Protein AF-A0A7S3YS45-F1 (afdb_monomer)

Mean predicted aligned error: 12.31 Å

Secondary structure (DSSP, 8-state):
-TT-EEEEEEEEESSSEEEEPTTS-EEEE-HHHH-SS---HHHHHHHS-TT-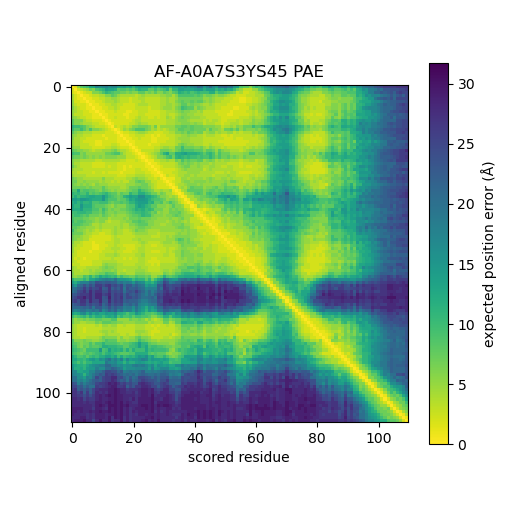EEEEEEEEEEE-----S-SS----EEEEEE--HHHHHHTT------------------

Radius of gyration: 18.78 Å; Cα contacts (8 Å, |Δi|>4): 176; chains: 1; bounding box: 69×37×34 Å

Nearest PDB structures (foldseek):
  6qh2-assembly1_A  TM=8.259E-01  e=7.920E-05  Escherichia coli SE11
  7opd-assembly1_M  TM=7.738E-01  e=2.862E-04  Homo sapiens
  1luz-assembly2_B  TM=6.359E-01  e=4.833E-03  Vaccinia virus WR
  5okz-assembly3_R  TM=7.594E-01  e=3.775E-02  Saccharomyces cerevisiae S288C
  6g63-assembly1_N  TM=4.936E-01  e=2.384E-03  Escherichia coli K-12

pLDDT: mean 71.67, std 15.37, range [41.75, 91.0]

Sequence (110 aa):
EEGLLVRGYVRSVAKGVFVALRGGRTGRVKIAELSDRYVHQDKIKSRFPVGRLVTALVESVTTGGDVAGDVDGDVAMKIELTMKASKLKKAGVQWSENKNNNNDDKNNNK

Structure (mmCIF, N/CA/C/O backbone):
data_AF-A0A7S3YS45-F1
#
_entry.id   AF-A0A7S3YS45-F1
#
loop_
_atom_site.group_PDB
_atom_site.id
_atom_site.type_symbol
_atom_site.label_atom_id
_atom_site.label_alt_id
_atom_site.label_comp_id
_atom_site.label_asym_id
_atom_site.label_entity_id
_atom_site.label_seq_id
_atom_site.pdbx_PDB_ins_code
_atom_site.Cartn_x
_atom_site.Cartn_y
_atom_site.Cartn_z
_atom_site.occupancy
_atom_site.B_iso_or_equiv
_atom_site.auth_seq_id
_atom_site.auth_comp_id
_atom_site.auth_asym_id
_atom_site.auth_atom_id
_atom_site.pdbx_PDB_model_num
ATOM 1 N N . GLU A 1 1 ? 5.728 11.606 -6.433 1.00 58.31 1 GLU A N 1
ATOM 2 C CA . GLU A 1 1 ? 5.362 12.616 -5.427 1.00 58.31 1 GLU A CA 1
ATOM 3 C C . GLU A 1 1 ? 4.789 11.926 -4.207 1.00 58.31 1 GLU A C 1
ATOM 5 O O . GLU A 1 1 ? 4.013 10.981 -4.347 1.00 58.31 1 GLU A O 1
ATO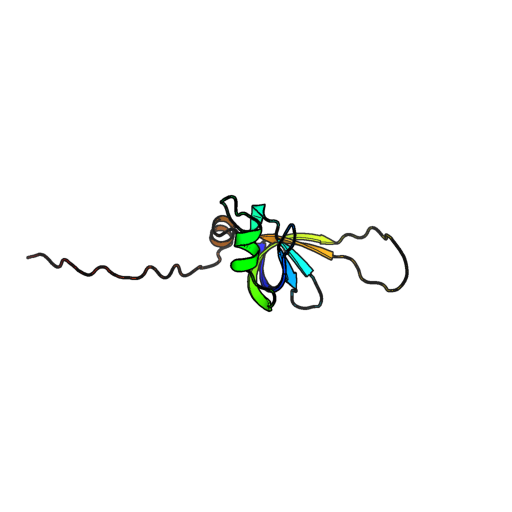M 10 N N . GLU A 1 2 ? 5.242 12.351 -3.035 1.00 75.69 2 GLU A N 1
ATOM 11 C CA . GLU A 1 2 ? 4.675 11.956 -1.747 1.00 75.69 2 GLU A CA 1
ATOM 12 C C . GLU A 1 2 ? 3.294 12.613 -1.600 1.00 75.69 2 GLU A C 1
ATOM 14 O O . GLU A 1 2 ? 3.048 13.688 -2.141 1.00 75.69 2 GLU A O 1
ATOM 19 N N . GLY A 1 3 ? 2.351 11.942 -0.942 1.00 78.00 3 GLY A N 1
ATOM 20 C CA . GLY A 1 3 ? 0.963 12.398 -0.843 1.00 78.00 3 GLY A CA 1
ATOM 21 C C . GLY A 1 3 ? 0.078 12.058 -2.045 1.00 78.00 3 GLY A C 1
ATOM 22 O O . GLY A 1 3 ? -1.103 12.398 -2.046 1.00 78.00 3 GLY A O 1
ATOM 23 N N . LEU A 1 4 ? 0.598 11.354 -3.057 1.00 82.44 4 LEU A N 1
ATOM 24 C CA . LEU A 1 4 ? -0.201 10.961 -4.215 1.00 82.44 4 LEU A CA 1
ATOM 25 C C . LEU A 1 4 ? -1.102 9.762 -3.891 1.00 82.44 4 LEU A C 1
ATOM 27 O O . LEU A 1 4 ? -0.663 8.769 -3.304 1.00 82.44 4 LEU A O 1
ATOM 31 N N . LEU A 1 5 ? -2.365 9.833 -4.310 1.00 84.25 5 LEU A N 1
ATOM 32 C CA . LEU A 1 5 ? -3.305 8.727 -4.180 1.00 84.25 5 LEU A CA 1
ATOM 33 C C . LEU A 1 5 ? -3.071 7.712 -5.300 1.00 84.25 5 LEU A C 1
ATOM 35 O O . LEU A 1 5 ? -3.309 7.994 -6.474 1.00 84.25 5 LEU A O 1
ATOM 39 N N . VAL A 1 6 ? -2.644 6.509 -4.938 1.00 86.69 6 VAL A N 1
ATOM 40 C CA . VAL A 1 6 ? -2.414 5.417 -5.881 1.00 86.69 6 VAL A CA 1
ATOM 41 C C . VAL A 1 6 ? -3.428 4.301 -5.684 1.00 86.69 6 VAL A C 1
ATOM 43 O O . VAL A 1 6 ? -3.825 3.956 -4.570 1.00 86.69 6 VAL A O 1
ATOM 46 N N . ARG A 1 7 ? -3.850 3.709 -6.800 1.00 87.94 7 ARG A N 1
ATOM 47 C CA . ARG A 1 7 ? -4.680 2.504 -6.819 1.00 87.94 7 ARG A CA 1
ATOM 48 C C . ARG A 1 7 ? -3.854 1.344 -7.340 1.00 87.94 7 ARG A C 1
ATOM 50 O O . ARG A 1 7 ? -3.108 1.495 -8.306 1.00 87.94 7 ARG A O 1
ATOM 57 N N . GLY A 1 8 ? -4.008 0.193 -6.709 1.00 89.88 8 GLY A N 1
ATOM 58 C CA . GLY A 1 8 ? -3.306 -1.012 -7.110 1.00 89.88 8 GLY A CA 1
ATOM 59 C C . GLY A 1 8 ? -3.967 -2.262 -6.567 1.00 89.88 8 GLY A C 1
ATOM 60 O O . GLY A 1 8 ? -4.941 -2.197 -5.817 1.00 89.88 8 GLY A O 1
ATOM 61 N N . TYR A 1 9 ? -3.431 -3.406 -6.962 1.00 91.00 9 TYR A N 1
ATOM 62 C CA . TYR A 1 9 ? -3.958 -4.702 -6.560 1.00 91.00 9 TYR A CA 1
ATOM 63 C C . TYR A 1 9 ? -3.056 -5.333 -5.518 1.00 91.00 9 TYR A C 1
ATOM 65 O O . TYR A 1 9 ? -1.832 -5.300 -5.642 1.00 91.00 9 TYR A O 1
ATOM 73 N N . VAL A 1 10 ? -3.649 -5.933 -4.491 1.00 90.31 10 VAL A N 1
ATOM 74 C CA . VAL A 1 10 ? -2.882 -6.710 -3.515 1.00 90.31 10 VAL A CA 1
ATOM 75 C C . VAL A 1 10 ? -2.235 -7.888 -4.236 1.00 90.31 10 VAL A C 1
ATOM 77 O O . VAL A 1 10 ? -2.926 -8.756 -4.754 1.00 90.31 10 VAL A O 1
ATOM 80 N N . ARG A 1 11 ? -0.906 -7.927 -4.274 1.00 89.44 11 ARG A N 1
ATOM 81 C CA . ARG A 1 11 ? -0.136 -9.021 -4.872 1.00 89.44 11 ARG A CA 1
ATOM 82 C C . ARG A 1 11 ? 0.166 -10.113 -3.855 1.00 89.44 11 ARG A C 1
ATOM 84 O O . ARG A 1 11 ? 0.106 -11.289 -4.184 1.00 89.44 11 ARG A O 1
ATOM 91 N N . SER A 1 12 ? 0.512 -9.728 -2.629 1.00 87.06 12 SER A N 1
ATOM 92 C CA . SER A 1 12 ? 0.826 -10.672 -1.555 1.00 87.06 12 SER A CA 1
ATOM 93 C C . SER A 1 12 ? 0.672 -10.026 -0.182 1.00 87.06 12 SER A C 1
ATOM 95 O O . SER A 1 12 ? 0.840 -8.813 -0.027 1.00 87.06 12 SER A O 1
ATOM 97 N N . VAL A 1 13 ? 0.371 -10.849 0.822 1.00 85.69 13 VAL A N 1
ATOM 98 C CA . VAL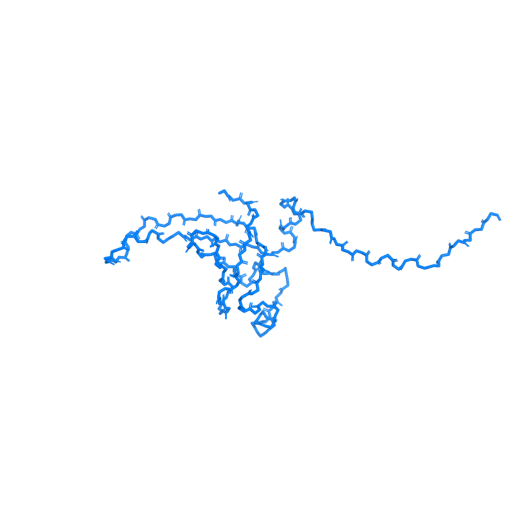 A 1 13 ? 0.241 -10.444 2.224 1.00 85.69 13 VAL A CA 1
ATOM 99 C C . VAL A 1 13 ? 1.134 -11.334 3.082 1.00 85.69 13 VAL A C 1
ATOM 101 O O . VAL A 1 13 ? 0.846 -12.512 3.291 1.00 85.69 13 VAL A O 1
ATOM 104 N N . ALA A 1 14 ? 2.220 -10.755 3.589 1.00 81.81 14 ALA A N 1
ATOM 105 C CA . ALA A 1 14 ? 3.165 -11.414 4.491 1.00 81.81 14 ALA A CA 1
ATOM 106 C C . ALA A 1 14 ? 3.359 -10.548 5.750 1.00 81.81 14 ALA A C 1
ATOM 108 O O . ALA A 1 14 ? 2.391 -10.216 6.430 1.00 81.81 14 ALA A O 1
ATOM 109 N N . LYS A 1 15 ? 4.584 -10.084 6.032 1.00 78.38 15 LYS A N 1
ATOM 110 C CA . LYS A 1 15 ? 4.893 -9.104 7.102 1.00 78.38 15 LYS A CA 1
ATOM 111 C C . LYS A 1 15 ? 4.500 -7.656 6.728 1.00 78.38 15 LYS A C 1
ATOM 113 O O . LYS A 1 15 ? 5.111 -6.689 7.180 1.00 78.38 15 LYS A O 1
ATOM 118 N N . GLY A 1 16 ? 3.530 -7.515 5.833 1.00 81.38 16 GLY A N 1
ATOM 119 C CA . GLY A 1 16 ? 3.126 -6.292 5.147 1.00 81.38 16 GLY A CA 1
ATOM 120 C C . GLY A 1 16 ? 2.290 -6.641 3.918 1.00 81.38 16 GLY A C 1
ATOM 121 O O . GLY A 1 16 ? 2.292 -7.792 3.471 1.00 81.38 16 GLY A O 1
ATOM 122 N N . VAL A 1 17 ? 1.565 -5.659 3.393 1.00 86.06 17 VAL A N 1
ATOM 123 C CA . VAL A 1 17 ? 0.756 -5.819 2.179 1.00 86.06 17 VAL A CA 1
ATOM 124 C C . VAL A 1 17 ? 1.545 -5.261 1.005 1.00 86.06 17 VAL A C 1
ATOM 126 O O . VAL A 1 17 ? 1.961 -4.103 1.018 1.00 86.06 17 VAL A O 1
ATOM 129 N N . PHE A 1 18 ? 1.771 -6.099 -0.000 1.00 89.62 18 PHE A N 1
ATOM 130 C CA . PHE A 1 18 ? 2.421 -5.713 -1.244 1.00 89.62 18 PHE A CA 1
ATOM 131 C C . PHE A 1 18 ? 1.352 -5.398 -2.272 1.00 89.62 18 PHE A C 1
ATOM 133 O O . PHE A 1 18 ? 0.517 -6.248 -2.585 1.00 89.62 18 PHE A O 1
ATOM 140 N N . VAL A 1 19 ? 1.383 -4.179 -2.791 1.00 90.25 19 VAL A N 1
ATOM 141 C CA . VAL A 1 19 ? 0.420 -3.684 -3.768 1.00 90.25 19 VAL A CA 1
ATOM 142 C C . VAL A 1 19 ? 1.141 -3.495 -5.094 1.00 90.25 19 VAL A C 1
ATOM 144 O O . VAL A 1 19 ? 2.099 -2.731 -5.187 1.00 90.25 19 VAL A O 1
ATOM 147 N N . ALA A 1 20 ? 0.681 -4.198 -6.123 1.00 89.56 20 ALA A N 1
ATOM 148 C CA . ALA A 1 20 ? 1.109 -3.972 -7.491 1.00 89.56 20 ALA A CA 1
ATOM 149 C C . ALA A 1 20 ? 0.458 -2.683 -8.002 1.00 89.56 20 ALA A C 1
ATOM 151 O O . ALA A 1 20 ? -0.771 -2.571 -8.061 1.00 89.56 20 ALA A O 1
ATOM 152 N N . LEU A 1 21 ? 1.296 -1.709 -8.337 1.00 86.19 21 LEU A N 1
ATOM 153 C CA . LEU A 1 21 ? 0.898 -0.442 -8.930 1.00 86.19 21 LEU A CA 1
ATOM 154 C C . LEU A 1 21 ? 1.007 -0.529 -10.454 1.00 86.19 21 LEU A C 1
ATOM 156 O O . LEU A 1 21 ? 1.603 -1.447 -11.021 1.00 86.19 21 LEU A O 1
ATOM 160 N N . ARG A 1 22 ? 0.426 0.454 -11.140 1.00 79.56 22 ARG A N 1
ATOM 161 C CA . ARG A 1 22 ? 0.530 0.545 -12.597 1.00 79.56 22 ARG A CA 1
ATOM 162 C C . ARG A 1 22 ? 1.979 0.853 -13.003 1.00 79.56 22 ARG A C 1
ATOM 164 O O . ARG A 1 22 ? 2.632 1.675 -12.368 1.00 79.56 22 ARG A O 1
ATOM 171 N N . GLY A 1 23 ? 2.465 0.200 -14.062 1.00 76.88 23 GLY A N 1
ATOM 172 C CA . GLY A 1 23 ? 3.831 0.383 -14.575 1.00 76.88 23 GLY A CA 1
ATOM 173 C C . GLY A 1 23 ? 4.884 -0.546 -13.961 1.00 76.88 23 GLY A C 1
ATOM 174 O O . GLY A 1 23 ? 6.029 -0.137 -13.827 1.00 76.88 23 GLY A O 1
ATOM 175 N N . GLY A 1 24 ? 4.497 -1.754 -13.529 1.00 77.19 24 GLY A N 1
ATOM 176 C CA . GLY A 1 24 ? 5.426 -2.786 -13.033 1.00 77.19 24 GLY A CA 1
ATOM 177 C C . GLY A 1 24 ? 5.962 -2.554 -11.616 1.00 77.19 24 GLY A C 1
ATOM 178 O O . GLY A 1 24 ? 6.620 -3.418 -11.046 1.00 77.19 24 GLY 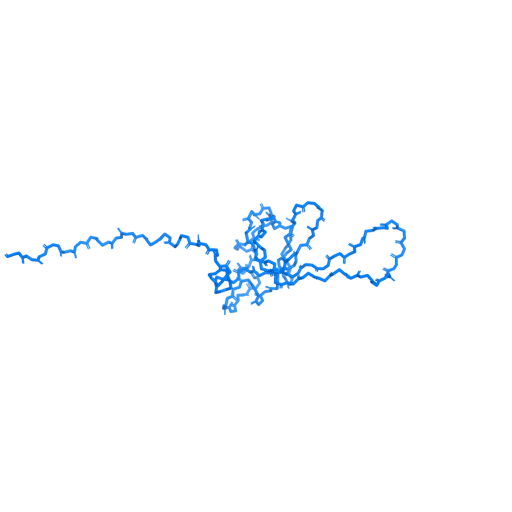A O 1
ATOM 179 N N . ARG A 1 25 ? 5.638 -1.413 -11.003 1.00 83.69 25 ARG A N 1
ATOM 180 C CA . ARG A 1 25 ? 6.131 -1.040 -9.674 1.00 83.69 25 ARG A CA 1
ATOM 181 C C . ARG A 1 25 ? 5.351 -1.754 -8.578 1.00 83.69 25 ARG A C 1
ATOM 183 O O . ARG A 1 25 ? 4.135 -1.926 -8.667 1.00 83.69 25 ARG A O 1
ATOM 190 N N . THR A 1 26 ? 6.038 -2.108 -7.498 1.00 85.25 26 THR A N 1
ATOM 191 C CA . THR A 1 26 ? 5.410 -2.703 -6.313 1.00 85.25 26 THR A CA 1
ATOM 192 C C . THR A 1 26 ? 5.601 -1.780 -5.117 1.00 85.25 26 THR A C 1
ATOM 194 O O . THR A 1 26 ? 6.724 -1.444 -4.758 1.00 85.25 26 THR A O 1
ATOM 197 N N . GLY A 1 27 ? 4.499 -1.375 -4.492 1.00 88.50 27 GLY A N 1
ATOM 198 C CA . GLY A 1 27 ? 4.517 -0.616 -3.249 1.00 88.50 27 GLY A CA 1
ATOM 199 C C . GLY A 1 27 ? 4.335 -1.520 -2.038 1.00 88.50 27 GLY A C 1
ATOM 200 O O . GLY A 1 27 ? 3.592 -2.506 -2.082 1.00 88.50 27 GLY A O 1
ATOM 201 N N . ARG A 1 28 ? 5.004 -1.182 -0.938 1.00 87.62 28 ARG A N 1
ATOM 202 C CA . ARG A 1 28 ? 4.895 -1.907 0.329 1.00 87.62 28 ARG A CA 1
ATOM 203 C C . ARG A 1 28 ? 4.127 -1.069 1.341 1.00 87.62 28 ARG A C 1
ATOM 205 O O . ARG A 1 28 ? 4.524 0.045 1.662 1.00 87.62 28 ARG A O 1
ATOM 212 N N . VAL A 1 29 ? 3.077 -1.658 1.903 1.00 87.88 29 VAL A N 1
ATOM 213 C CA . VAL A 1 29 ? 2.332 -1.105 3.036 1.00 87.88 29 VAL A CA 1
ATOM 214 C C . VAL A 1 29 ? 2.751 -1.846 4.304 1.00 87.88 29 VAL A C 1
ATOM 216 O O . VAL A 1 29 ? 2.615 -3.073 4.409 1.00 87.88 29 VAL A O 1
ATOM 219 N N . LYS A 1 30 ? 3.278 -1.111 5.286 1.00 85.31 30 LYS A N 1
ATOM 220 C CA . LYS A 1 30 ? 3.612 -1.662 6.610 1.00 85.31 30 LYS A CA 1
ATOM 221 C C . LYS A 1 30 ? 2.326 -2.017 7.360 1.00 85.31 30 LYS A C 1
ATOM 223 O O . LYS A 1 30 ? 1.317 -1.336 7.228 1.00 85.31 30 LYS A O 1
ATOM 228 N N . ILE A 1 31 ? 2.374 -3.036 8.221 1.00 82.00 31 ILE A N 1
ATOM 229 C CA . ILE A 1 31 ? 1.239 -3.388 9.100 1.00 82.00 31 ILE A CA 1
ATOM 230 C C . ILE A 1 31 ? 0.830 -2.196 9.978 1.00 82.00 31 ILE A C 1
ATOM 232 O O . ILE A 1 31 ? -0.357 -1.931 10.147 1.00 82.00 31 ILE A O 1
ATOM 236 N N . ALA A 1 32 ? 1.812 -1.426 10.448 1.00 79.31 32 ALA A N 1
ATOM 237 C CA . ALA A 1 32 ? 1.584 -0.199 11.205 1.00 79.31 32 ALA A CA 1
ATOM 238 C C . ALA A 1 32 ? 0.894 0.910 10.395 1.00 79.31 32 ALA A C 1
ATOM 240 O O . ALA A 1 32 ? 0.299 1.795 10.990 1.00 79.31 32 ALA A O 1
ATOM 241 N N . GLU A 1 33 ? 0.963 0.870 9.063 1.00 79.50 33 GLU A N 1
ATOM 242 C CA . GLU A 1 33 ? 0.380 1.860 8.146 1.00 79.50 33 GLU A CA 1
ATOM 243 C C . GLU A 1 33 ? -0.905 1.355 7.464 1.00 79.50 33 GLU A C 1
ATOM 245 O O . GLU A 1 33 ? -1.519 2.069 6.676 1.00 79.50 33 GLU A O 1
ATOM 250 N N . LEU A 1 34 ? -1.354 0.137 7.791 1.00 75.69 34 LEU A N 1
ATOM 251 C CA . LEU A 1 34 ? -2.633 -0.422 7.337 1.00 75.69 34 LEU A CA 1
ATOM 252 C C . LEU A 1 34 ? -3.824 0.105 8.139 1.00 75.69 34 LEU A C 1
ATOM 254 O O . LEU A 1 34 ? -4.929 0.231 7.615 1.00 75.69 34 LEU A O 1
ATOM 258 N N . SER A 1 35 ? -3.627 0.356 9.431 1.00 67.50 35 SER A N 1
ATOM 259 C CA . SER A 1 35 ? -4.671 0.835 10.327 1.00 67.50 35 SER A CA 1
ATOM 260 C C . SER A 1 35 ? -4.045 1.514 11.538 1.00 67.50 35 SER A C 1
ATOM 262 O O . SER A 1 35 ? -2.942 1.167 11.947 1.00 67.50 35 SER A O 1
ATOM 264 N N . ASP A 1 36 ? -4.762 2.467 12.127 1.00 65.88 36 ASP A N 1
ATOM 265 C CA . ASP A 1 36 ? -4.339 3.152 13.353 1.00 65.88 36 ASP A CA 1
ATOM 266 C C . ASP A 1 36 ? -4.385 2.244 14.593 1.00 65.88 36 ASP A C 1
ATOM 268 O O . ASP A 1 36 ? -3.823 2.572 15.634 1.00 65.88 36 ASP A O 1
ATOM 272 N N . ARG A 1 37 ? -5.027 1.075 14.486 1.00 67.44 37 ARG A N 1
ATOM 273 C CA . ARG A 1 37 ? -5.075 0.060 15.542 1.00 67.44 37 ARG A CA 1
ATOM 274 C C . ARG A 1 37 ? -4.195 -1.127 15.172 1.00 67.44 37 ARG A C 1
ATOM 276 O O . ARG A 1 37 ? -4.088 -1.484 14.002 1.00 67.44 37 ARG A O 1
ATOM 283 N N . TYR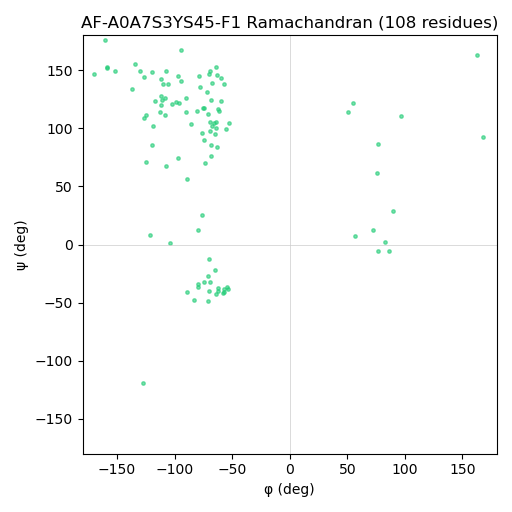 A 1 38 ? -3.626 -1.782 16.180 1.00 66.00 38 TYR A N 1
ATOM 284 C CA . TYR A 1 38 ? -2.882 -3.023 15.988 1.00 66.00 38 TYR A CA 1
ATOM 285 C C . TYR A 1 38 ? -3.806 -4.114 15.418 1.00 66.00 38 TYR A C 1
ATOM 287 O O . TYR A 1 38 ? -4.773 -4.527 16.063 1.00 66.00 38 TYR A O 1
ATOM 295 N N . VAL A 1 39 ? -3.530 -4.567 14.193 1.00 66.50 39 VAL A N 1
ATOM 296 C CA . VAL A 1 39 ? -4.269 -5.649 13.528 1.00 66.50 39 VAL A CA 1
ATOM 297 C C . VAL A 1 39 ? -3.359 -6.870 13.428 1.00 66.50 39 VAL A C 1
ATOM 299 O O . VAL A 1 39 ? -2.271 -6.791 12.864 1.00 66.50 39 VAL A O 1
ATOM 302 N N . HIS A 1 40 ? -3.817 -8.009 13.953 1.00 75.00 40 HIS A N 1
ATOM 303 C CA . HIS A 1 40 ? -3.121 -9.292 13.820 1.00 75.00 40 HIS A CA 1
ATOM 304 C C . HIS A 1 40 ? -3.033 -9.725 12.349 1.00 75.00 40 HIS A C 1
ATOM 306 O O . HIS A 1 40 ? -3.975 -9.499 11.584 1.00 75.00 40 HIS A O 1
ATOM 312 N N . GLN A 1 41 ? -1.938 -10.390 11.963 1.00 69.00 41 GLN A N 1
ATOM 313 C CA . GLN A 1 41 ? -1.689 -10.818 10.576 1.00 69.00 41 GLN A CA 1
ATOM 314 C C . GLN A 1 41 ? -2.837 -11.646 9.978 1.00 69.00 41 GLN A C 1
ATOM 316 O O . GLN A 1 41 ? -3.199 -11.419 8.822 1.00 69.00 41 GLN A O 1
ATOM 321 N N . ASP A 1 42 ? -3.472 -12.518 10.763 1.00 71.62 42 ASP A N 1
ATOM 322 C CA . ASP A 1 42 ? -4.637 -13.300 10.328 1.00 71.62 42 ASP A CA 1
ATOM 323 C C . ASP A 1 42 ? -5.809 -12.429 9.863 1.00 71.62 42 ASP A C 1
ATOM 325 O O . ASP A 1 42 ? -6.402 -12.670 8.808 1.00 71.62 42 ASP A O 1
ATOM 329 N N . LYS A 1 43 ? -6.099 -11.335 10.580 1.00 75.31 43 LYS A N 1
ATOM 330 C CA . LYS A 1 43 ? -7.159 -10.400 10.176 1.00 75.31 43 LYS A CA 1
ATOM 331 C C . LYS A 1 43 ? -6.785 -9.588 8.937 1.00 75.31 43 LYS A C 1
ATOM 333 O O . LYS A 1 43 ? -7.678 -9.162 8.206 1.00 75.31 43 LYS A O 1
ATOM 338 N N . ILE A 1 44 ? -5.495 -9.365 8.685 1.00 75.38 44 ILE A N 1
ATOM 339 C CA . ILE A 1 44 ? -5.026 -8.644 7.493 1.00 75.38 44 ILE A CA 1
ATOM 340 C C . ILE A 1 44 ? -5.238 -9.506 6.252 1.00 75.38 44 ILE A C 1
ATOM 342 O O . ILE A 1 44 ? -5.836 -9.026 5.293 1.00 75.38 44 ILE A O 1
ATOM 346 N N . LYS A 1 45 ? -4.818 -10.778 6.288 1.00 76.31 45 LYS A N 1
ATOM 347 C CA . LYS A 1 45 ? -5.004 -11.721 5.171 1.00 76.31 45 LYS A CA 1
ATOM 348 C C . LYS A 1 45 ? -6.477 -11.873 4.785 1.00 76.31 45 LYS A C 1
ATOM 350 O O . LYS A 1 45 ? -6.797 -11.876 3.603 1.00 76.31 45 LYS A O 1
ATOM 355 N N . SER A 1 46 ? -7.368 -11.928 5.777 1.00 80.19 46 SER A N 1
ATOM 356 C CA . SER A 1 46 ? -8.814 -12.007 5.543 1.00 80.19 46 SER A CA 1
ATOM 357 C C . SER A 1 46 ? -9.408 -10.704 4.975 1.00 80.19 46 SER A C 1
ATOM 359 O O . SER A 1 46 ? -10.235 -10.751 4.067 1.00 80.19 46 SER A O 1
ATOM 361 N N . ARG A 1 47 ? -8.974 -9.523 5.449 1.00 78.31 47 ARG A N 1
ATOM 362 C CA . ARG A 1 47 ? -9.481 -8.223 4.952 1.00 78.31 47 ARG A CA 1
ATOM 363 C C . ARG A 1 47 ? -8.940 -7.840 3.574 1.00 78.31 47 ARG A C 1
ATOM 365 O O . ARG A 1 47 ? -9.641 -7.172 2.813 1.00 78.31 47 ARG A O 1
ATOM 372 N N . PHE A 1 48 ? -7.711 -8.239 3.263 1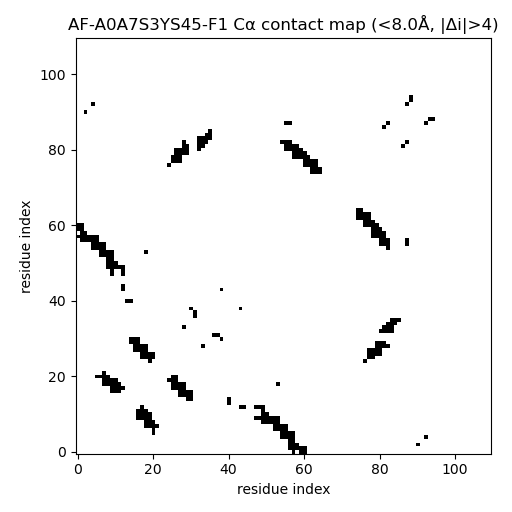.00 82.31 48 PHE A N 1
ATOM 373 C CA . PHE A 1 48 ? -6.990 -7.850 2.051 1.00 82.31 48 PHE A CA 1
ATOM 374 C C . PHE A 1 48 ? -6.532 -9.091 1.272 1.00 82.31 48 PHE A C 1
ATOM 376 O O . PHE A 1 48 ? -5.338 -9.384 1.243 1.00 82.31 48 PHE A O 1
ATOM 383 N N . PRO A 1 49 ? -7.457 -9.838 0.644 1.00 84.44 49 PRO A N 1
ATOM 384 C CA . PRO A 1 49 ? -7.082 -10.968 -0.193 1.00 84.44 49 PRO A CA 1
ATOM 385 C C . PRO A 1 49 ? -6.271 -10.505 -1.408 1.00 84.44 49 PRO A C 1
ATOM 387 O O . PRO A 1 49 ? -6.424 -9.380 -1.896 1.00 84.44 49 PRO A O 1
ATOM 390 N N . VAL A 1 50 ? -5.421 -11.399 -1.910 1.00 89.94 50 VAL A N 1
ATOM 391 C CA . VAL A 1 50 ? -4.685 -11.197 -3.164 1.00 89.94 50 VAL A CA 1
ATOM 392 C C . VAL A 1 50 ? -5.678 -10.948 -4.306 1.00 89.94 50 VAL A C 1
ATOM 394 O O . VAL A 1 50 ? -6.736 -11.567 -4.363 1.00 89.94 50 VAL A O 1
ATOM 397 N N . GLY A 1 51 ? -5.363 -9.997 -5.183 1.00 89.50 51 GLY A N 1
ATOM 398 C CA . GLY A 1 51 ? -6.227 -9.543 -6.273 1.00 89.50 51 GLY A CA 1
ATOM 399 C C . GLY A 1 51 ? -7.225 -8.450 -5.883 1.00 89.50 51 GLY A C 1
ATOM 400 O O . GLY A 1 51 ? -7.892 -7.901 -6.757 1.00 89.50 51 GLY A O 1
ATOM 401 N N . ARG A 1 52 ? -7.326 -8.066 -4.601 1.00 87.50 52 ARG A N 1
ATOM 402 C CA . ARG A 1 52 ? -8.224 -6.977 -4.192 1.00 87.50 52 ARG A CA 1
ATOM 403 C C . ARG A 1 52 ? -7.700 -5.622 -4.653 1.00 87.50 52 ARG A C 1
ATOM 405 O O . ARG A 1 52 ? -6.546 -5.281 -4.393 1.00 87.50 52 ARG A O 1
ATOM 412 N N . LEU A 1 53 ? -8.577 -4.833 -5.272 1.00 88.12 53 LEU A N 1
ATOM 413 C CA . LEU A 1 53 ? -8.306 -3.433 -5.569 1.00 88.12 53 LEU A CA 1
ATOM 414 C C . LEU A 1 53 ? -8.263 -2.638 -4.264 1.00 88.12 53 LEU A C 1
ATOM 416 O O . LEU A 1 53 ? -9.211 -2.646 -3.473 1.00 88.12 53 LEU A O 1
ATOM 420 N N . VAL A 1 54 ? -7.157 -1.941 -4.052 1.00 86.94 54 VAL A N 1
ATOM 421 C CA . VAL A 1 54 ? -6.930 -1.103 -2.886 1.00 86.94 54 VAL A CA 1
ATOM 422 C C . VAL A 1 54 ? -6.457 0.278 -3.306 1.00 86.94 54 VAL A C 1
ATOM 424 O O . VAL A 1 54 ? -5.799 0.453 -4.331 1.00 86.94 54 VAL A O 1
ATOM 427 N N . THR A 1 55 ? -6.814 1.268 -2.496 1.00 86.56 55 THR A N 1
ATOM 428 C CA . THR A 1 55 ? -6.339 2.641 -2.654 1.00 86.56 55 THR A CA 1
ATOM 429 C C . THR A 1 55 ? -5.424 2.954 -1.482 1.00 86.56 55 THR A C 1
ATOM 431 O O . THR A 1 55 ? -5.800 2.722 -0.332 1.00 86.56 55 THR A O 1
ATOM 434 N N . ALA A 1 56 ? -4.225 3.436 -1.775 1.00 86.44 56 ALA A N 1
ATOM 435 C CA . ALA A 1 56 ? -3.221 3.794 -0.789 1.00 86.44 56 ALA A CA 1
ATOM 436 C C . ALA A 1 56 ? -2.617 5.153 -1.142 1.00 86.44 56 ALA A C 1
ATOM 438 O O . ALA A 1 56 ? -2.634 5.573 -2.296 1.00 86.44 56 ALA A O 1
ATOM 439 N N . LEU A 1 57 ? -2.089 5.840 -0.141 1.00 87.44 57 LEU A N 1
ATOM 440 C CA . LEU A 1 57 ? -1.341 7.071 -0.328 1.00 87.44 57 LEU A CA 1
ATOM 441 C C . LEU A 1 57 ? 0.147 6.748 -0.394 1.00 87.44 57 LEU A C 1
ATOM 443 O O . LEU A 1 57 ? 0.628 5.915 0.375 1.00 87.44 57 LEU A O 1
ATOM 447 N N . VAL A 1 58 ? 0.874 7.427 -1.271 1.00 88.69 58 VAL A N 1
ATOM 448 C CA . VAL A 1 58 ? 2.334 7.387 -1.282 1.00 88.69 58 VAL A CA 1
ATOM 449 C C . VAL A 1 58 ? 2.850 8.148 -0.068 1.00 88.69 58 VAL A C 1
ATOM 451 O O . VAL A 1 58 ? 2.668 9.357 0.022 1.00 88.69 58 VAL A O 1
ATOM 454 N N . GLU A 1 59 ? 3.453 7.436 0.880 1.00 87.31 59 GLU A N 1
ATOM 455 C CA . GLU A 1 59 ? 4.081 8.049 2.051 1.00 87.31 59 GLU A CA 1
ATOM 456 C C . GLU A 1 59 ? 5.488 8.520 1.709 1.00 87.31 59 GLU A C 1
ATOM 458 O O . GLU A 1 59 ? 5.821 9.665 1.983 1.00 87.31 59 GLU A O 1
ATOM 463 N N . SER A 1 60 ? 6.280 7.658 1.069 1.00 85.62 60 SER A N 1
ATOM 464 C CA . SER A 1 60 ? 7.607 8.029 0.598 1.00 85.62 60 SER A CA 1
ATOM 465 C C . SER A 1 60 ? 8.027 7.218 -0.621 1.00 85.62 60 SER A C 1
ATOM 467 O O . SER A 1 60 ? 7.617 6.067 -0.804 1.00 85.62 60 SER A O 1
ATOM 469 N N . VAL A 1 61 ? 8.841 7.829 -1.479 1.00 85.56 61 VAL A N 1
ATOM 470 C CA . VAL A 1 61 ? 9.427 7.176 -2.653 1.00 85.56 61 VAL A CA 1
ATOM 471 C C . VAL A 1 61 ? 10.931 7.334 -2.581 1.00 85.56 61 VAL A C 1
ATOM 473 O O . VAL A 1 61 ? 11.456 8.427 -2.763 1.00 85.56 61 VAL A O 1
ATOM 476 N N . THR A 1 62 ? 11.628 6.225 -2.367 1.00 82.31 62 THR A N 1
ATOM 477 C CA . THR A 1 62 ? 13.084 6.181 -2.433 1.00 82.31 62 THR A CA 1
ATOM 478 C C . THR A 1 62 ? 13.488 5.429 -3.688 1.00 82.31 62 THR A C 1
ATOM 480 O O . THR A 1 62 ? 13.295 4.215 -3.813 1.00 82.31 62 THR A O 1
ATOM 483 N N . THR A 1 63 ? 14.070 6.150 -4.636 1.00 75.12 63 THR A N 1
ATOM 484 C CA . THR A 1 63 ? 14.757 5.535 -5.768 1.00 75.12 63 THR A CA 1
ATOM 485 C C . THR A 1 63 ? 16.098 5.025 -5.247 1.00 75.12 63 THR A C 1
ATOM 487 O O . THR A 1 63 ? 17.033 5.799 -5.079 1.00 75.12 63 THR A O 1
ATOM 490 N N . GLY A 1 64 ? 16.163 3.742 -4.881 1.00 62.28 64 GLY A N 1
ATOM 491 C CA . GLY A 1 64 ? 17.388 3.118 -4.388 1.00 62.28 64 GLY A CA 1
ATOM 492 C C . GLY A 1 64 ? 18.348 2.878 -5.544 1.00 62.28 64 GLY A C 1
ATOM 493 O O . GLY A 1 64 ? 18.281 1.837 -6.185 1.00 62.28 64 GLY A O 1
ATOM 494 N N . GLY A 1 65 ? 19.201 3.856 -5.829 1.00 51.75 65 GLY A N 1
ATOM 495 C CA . GLY A 1 65 ? 20.320 3.726 -6.755 1.00 51.75 65 GLY A CA 1
ATOM 496 C C . GLY A 1 65 ? 21.575 3.232 -6.043 1.00 51.75 65 GLY A C 1
ATOM 497 O O . GLY A 1 65 ? 22.587 3.909 -6.108 1.00 51.75 65 GLY A O 1
ATOM 498 N N . ASP A 1 66 ? 21.510 2.084 -5.368 1.00 51.59 66 ASP A N 1
ATOM 499 C CA . ASP A 1 66 ? 22.710 1.371 -4.923 1.00 51.59 66 ASP A CA 1
ATOM 500 C C . ASP A 1 66 ? 22.700 0.006 -5.607 1.00 51.59 66 ASP A C 1
ATOM 502 O O . ASP A 1 66 ? 21.927 -0.890 -5.262 1.00 51.59 66 ASP A O 1
ATOM 506 N N . VAL A 1 67 ? 23.515 -0.089 -6.655 1.00 54.69 67 VAL A N 1
ATOM 507 C CA . VAL A 1 67 ? 23.736 -1.273 -7.485 1.00 54.69 67 VAL A CA 1
ATOM 508 C C . VAL A 1 67 ? 24.160 -2.471 -6.631 1.00 54.69 67 VAL A C 1
ATOM 510 O O . VAL A 1 67 ? 25.319 -2.614 -6.257 1.00 54.69 67 VAL A O 1
ATOM 513 N N . ALA A 1 68 ? 23.220 -3.355 -6.319 1.00 51.56 68 ALA A N 1
ATOM 514 C CA . ALA A 1 68 ? 23.515 -4.619 -5.660 1.00 51.56 68 ALA A CA 1
ATOM 515 C C . ALA A 1 68 ? 23.068 -5.779 -6.557 1.00 51.56 68 ALA A C 1
ATOM 517 O O . ALA A 1 68 ? 21.969 -6.301 -6.397 1.00 51.56 68 ALA A O 1
ATOM 518 N N . GLY A 1 69 ? 23.962 -6.162 -7.474 1.00 46.69 69 GLY A N 1
ATOM 519 C CA . GLY A 1 69 ? 23.992 -7.490 -8.093 1.00 46.69 69 GLY A CA 1
ATOM 520 C C . GLY A 1 69 ? 23.310 -7.622 -9.456 1.00 46.69 69 GLY A C 1
ATOM 521 O O . GLY A 1 69 ? 22.091 -7.605 -9.539 1.00 46.69 69 GLY A O 1
ATOM 522 N N . ASP A 1 70 ? 24.157 -7.815 -10.471 1.00 52.22 70 ASP A N 1
ATOM 523 C CA . ASP A 1 70 ? 24.028 -8.745 -11.604 1.00 52.22 70 ASP A CA 1
ATOM 524 C C . ASP A 1 70 ? 22.787 -8.732 -12.531 1.00 52.22 70 ASP A C 1
ATOM 526 O O . ASP A 1 70 ? 21.671 -9.023 -12.120 1.00 52.22 70 ASP A O 1
ATOM 530 N N . VAL A 1 71 ? 23.083 -8.525 -13.832 1.00 53.66 71 VAL A N 1
ATOM 531 C CA . VAL A 1 71 ? 22.320 -8.831 -15.072 1.00 53.66 71 VAL A CA 1
ATOM 532 C C . VAL A 1 71 ? 20.849 -8.369 -15.145 1.00 53.66 71 VAL A C 1
ATOM 534 O O . VAL A 1 71 ? 19.971 -8.912 -14.492 1.00 53.66 71 VAL A O 1
ATOM 537 N N . ASP A 1 72 ? 20.574 -7.421 -16.053 1.00 54.16 72 ASP A N 1
ATOM 538 C CA . ASP A 1 72 ? 19.238 -6.893 -16.407 1.00 54.16 72 ASP A CA 1
ATOM 539 C C . ASP A 1 72 ? 18.577 -5.918 -15.399 1.00 54.16 72 ASP A C 1
ATOM 541 O O . ASP A 1 72 ? 17.496 -6.133 -14.865 1.00 54.16 72 ASP A O 1
ATOM 545 N N . GLY A 1 73 ? 19.234 -4.774 -15.173 1.00 51.88 73 GLY A N 1
ATOM 546 C CA . GLY A 1 73 ? 18.647 -3.432 -15.361 1.00 51.88 73 GLY A CA 1
ATOM 547 C C . GLY A 1 73 ? 17.359 -2.975 -14.646 1.00 51.88 73 GLY A C 1
ATOM 548 O O . GLY A 1 73 ? 16.899 -1.877 -14.966 1.00 51.88 73 GLY A O 1
ATOM 549 N N . ASP A 1 74 ? 16.763 -3.710 -13.706 1.00 54.28 74 ASP A N 1
ATOM 550 C CA . ASP A 1 74 ? 15.560 -3.243 -12.997 1.00 54.28 74 ASP A CA 1
ATOM 551 C C . ASP A 1 74 ? 15.943 -2.364 -11.794 1.00 54.28 74 ASP A C 1
ATOM 553 O O . ASP A 1 74 ? 16.401 -2.828 -10.747 1.00 54.28 74 ASP A O 1
ATOM 557 N N . VAL A 1 75 ? 15.787 -1.048 -11.951 1.00 63.28 75 VAL A N 1
ATOM 558 C CA . VAL A 1 75 ? 16.024 -0.082 -10.871 1.00 63.28 75 VAL A CA 1
ATOM 559 C C . VAL A 1 75 ? 15.011 -0.348 -9.754 1.00 63.28 75 VAL A C 1
ATOM 561 O O . VAL A 1 75 ? 13.832 -0.006 -9.878 1.00 63.28 75 VAL A O 1
ATOM 564 N N . ALA A 1 76 ? 15.459 -0.945 -8.646 1.00 64.31 76 ALA A N 1
ATOM 565 C CA . ALA A 1 76 ? 14.598 -1.318 -7.527 1.00 64.31 76 ALA A CA 1
ATOM 566 C C . ALA A 1 76 ? 14.055 -0.077 -6.791 1.00 64.31 76 ALA A C 1
ATOM 568 O O . ALA A 1 76 ? 14.596 0.397 -5.788 1.00 64.31 76 ALA A O 1
ATOM 569 N N . MET A 1 77 ? 12.944 0.464 -7.288 1.00 73.31 77 MET A N 1
ATOM 570 C CA . MET A 1 77 ? 12.269 1.611 -6.690 1.00 73.31 77 MET A CA 1
ATOM 571 C C . MET A 1 77 ? 11.505 1.167 -5.436 1.00 73.31 77 MET A C 1
ATOM 573 O O . MET A 1 77 ? 10.568 0.368 -5.509 1.00 73.31 77 MET A O 1
ATOM 577 N N . LYS A 1 78 ? 11.880 1.696 -4.266 1.00 78.50 78 LYS A N 1
ATOM 578 C CA . LYS A 1 78 ? 11.183 1.429 -3.003 1.00 78.50 78 LYS A CA 1
ATOM 579 C C . LYS A 1 78 ? 10.085 2.470 -2.814 1.00 78.50 78 LYS A C 1
ATOM 581 O O . LYS A 1 78 ? 10.360 3.653 -2.641 1.00 78.50 78 LYS A O 1
ATOM 586 N N . ILE A 1 79 ? 8.833 2.020 -2.846 1.00 87.19 79 ILE A N 1
ATOM 587 C CA . ILE A 1 79 ? 7.657 2.869 -2.627 1.00 87.19 79 ILE A CA 1
ATOM 588 C C . ILE A 1 79 ? 6.997 2.446 -1.315 1.00 87.19 79 ILE A C 1
ATOM 590 O O . ILE A 1 79 ? 6.480 1.328 -1.203 1.00 87.19 79 ILE A O 1
ATOM 594 N N . GLU A 1 80 ? 7.011 3.339 -0.329 1.00 87.62 80 GLU A N 1
ATOM 595 C CA . GLU A 1 80 ? 6.297 3.172 0.933 1.00 87.62 80 GLU A CA 1
ATOM 596 C C . GLU A 1 80 ? 4.889 3.757 0.807 1.00 87.62 80 GLU A C 1
ATOM 598 O O . GLU A 1 80 ? 4.693 4.901 0.394 1.00 87.62 80 GLU A O 1
ATOM 603 N N . LEU A 1 81 ? 3.893 2.935 1.130 1.00 87.62 81 LEU A N 1
ATOM 604 C CA . LEU A 1 81 ? 2.479 3.262 0.991 1.00 87.62 81 LEU A CA 1
ATOM 605 C C . LEU A 1 81 ? 1.771 3.200 2.349 1.00 87.62 81 LEU A C 1
ATOM 607 O O . LEU A 1 81 ? 2.076 2.338 3.176 1.00 87.62 81 LEU A O 1
ATOM 611 N N . THR A 1 82 ? 0.753 4.041 2.532 1.00 84.75 82 THR A N 1
ATOM 612 C CA . THR A 1 82 ? -0.110 4.049 3.721 1.00 84.75 82 THR A CA 1
ATOM 613 C C . THR A 1 82 ? -1.590 3.950 3.367 1.00 84.75 82 THR A C 1
ATOM 615 O O . THR A 1 82 ? -2.059 4.484 2.362 1.00 84.75 82 THR A O 1
ATOM 618 N N . MET A 1 83 ? -2.342 3.240 4.207 1.00 80.12 83 MET A N 1
ATOM 619 C CA . MET A 1 83 ? -3.791 3.039 4.085 1.00 80.12 83 MET A CA 1
ATOM 620 C C . MET A 1 83 ? -4.546 3.536 5.324 1.00 80.12 83 MET A C 1
ATOM 622 O O . MET A 1 83 ? -5.749 3.302 5.457 1.00 80.12 83 MET A O 1
ATOM 626 N N . LYS A 1 84 ? -3.860 4.224 6.246 1.00 74.75 84 LYS A N 1
ATOM 627 C CA . LYS A 1 84 ? -4.483 4.797 7.440 1.00 74.75 84 LYS A CA 1
ATOM 628 C C . LYS A 1 84 ? -5.570 5.790 7.055 1.00 74.75 84 LYS A C 1
ATOM 630 O O . LYS A 1 84 ? -5.289 6.798 6.409 1.00 74.75 84 LYS A O 1
ATOM 635 N N . ALA A 1 85 ? -6.788 5.559 7.543 1.00 68.25 85 ALA A N 1
ATOM 636 C CA . ALA A 1 85 ? -7.912 6.479 7.367 1.00 68.25 85 ALA A CA 1
ATOM 637 C C . ALA A 1 85 ? -7.565 7.899 7.848 1.00 68.25 85 ALA A C 1
ATOM 639 O O . ALA A 1 85 ? -7.919 8.878 7.196 1.00 68.25 85 ALA A O 1
ATOM 640 N N . SER A 1 86 ? -6.791 8.004 8.932 1.00 64.56 86 SER A N 1
ATOM 641 C CA . SER A 1 86 ? -6.305 9.269 9.491 1.00 64.56 86 SER A CA 1
ATOM 642 C C . SER A 1 86 ? -5.397 10.045 8.528 1.00 64.56 86 SER A C 1
ATOM 644 O O . SER A 1 86 ? -5.505 11.266 8.423 1.00 64.56 86 SER A O 1
ATOM 646 N N . LYS A 1 87 ? -4.518 9.346 7.795 1.00 66.12 87 LYS A N 1
ATOM 647 C CA . LYS A 1 87 ? -3.629 9.956 6.793 1.00 66.12 87 LYS A CA 1
ATOM 648 C C . LYS A 1 87 ? -4.358 10.220 5.474 1.00 66.12 87 LYS A C 1
ATOM 650 O O . LYS A 1 87 ? -4.155 11.271 4.880 1.00 66.12 87 LYS A O 1
ATOM 655 N N . LEU A 1 88 ? -5.270 9.335 5.067 1.00 68.56 88 LEU A N 1
ATOM 656 C CA . LEU A 1 88 ? -6.104 9.520 3.875 1.00 68.56 88 LEU A CA 1
ATOM 657 C C . LEU A 1 88 ? -7.046 10.732 4.012 1.00 68.56 88 LEU A C 1
ATOM 659 O O . LEU A 1 88 ? -7.113 11.536 3.086 1.00 68.56 88 LEU A O 1
ATOM 663 N N . LYS A 1 89 ? -7.695 10.934 5.175 1.00 62.88 89 LYS A N 1
ATOM 664 C CA . LYS A 1 89 ? -8.502 12.145 5.443 1.00 62.88 89 LYS A CA 1
ATOM 665 C C . LYS A 1 89 ? -7.656 13.422 5.417 1.00 62.88 89 LYS A C 1
ATOM 667 O O . LYS A 1 89 ? -8.119 14.438 4.912 1.00 62.88 89 LYS A O 1
ATOM 672 N N . LYS A 1 90 ? -6.416 13.376 5.924 1.00 59.03 90 LYS A N 1
ATOM 673 C CA . LYS A 1 90 ? -5.482 14.517 5.875 1.00 59.03 90 LYS A CA 1
ATOM 674 C C . LYS A 1 90 ? -4.995 14.837 4.461 1.00 59.03 90 LYS A C 1
ATOM 676 O O . LYS A 1 90 ? -4.780 16.001 4.159 1.00 59.03 90 LYS A O 1
ATOM 681 N N . ALA A 1 91 ? -4.860 13.833 3.599 1.00 57.34 91 ALA A N 1
ATOM 682 C CA . ALA A 1 91 ? -4.432 14.000 2.212 1.00 57.34 91 ALA A CA 1
ATOM 683 C C . ALA A 1 91 ? -5.552 14.473 1.260 1.00 57.34 91 ALA A C 1
ATOM 685 O O . ALA A 1 91 ? -5.401 14.391 0.045 1.00 57.34 91 ALA A O 1
ATOM 686 N N . GLY A 1 92 ? -6.697 14.924 1.787 1.00 51.34 92 GLY A N 1
ATOM 687 C CA . GLY A 1 92 ? -7.812 15.409 0.969 1.00 51.34 92 GLY A CA 1
ATOM 688 C C . GLY A 1 92 ? -8.572 14.306 0.228 1.00 51.34 92 GLY A C 1
ATOM 689 O O . GLY A 1 92 ? -9.386 14.604 -0.644 1.00 51.34 92 GLY A O 1
ATOM 690 N N . VAL A 1 93 ? -8.355 13.029 0.570 1.00 57.38 93 VAL A N 1
ATOM 691 C CA . VAL A 1 93 ? -9.170 11.934 0.036 1.00 57.38 93 VAL A CA 1
ATOM 692 C C . VAL A 1 93 ? -10.556 12.068 0.646 1.00 57.38 93 VAL A C 1
ATOM 694 O O . VAL A 1 93 ? -10.762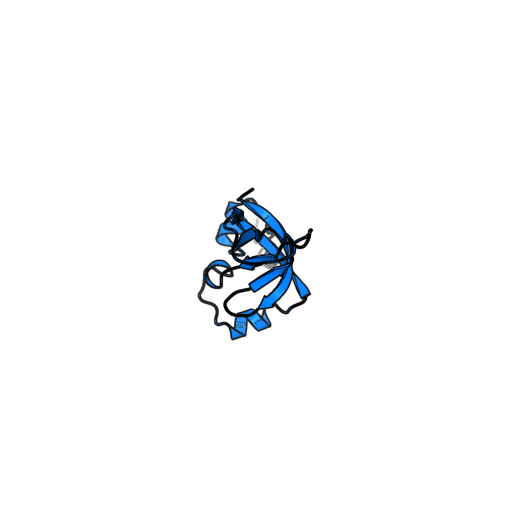 11.766 1.824 1.00 57.38 93 VAL A O 1
ATOM 697 N N . GLN A 1 94 ? -11.507 12.527 -0.164 1.00 45.28 94 GLN A N 1
ATOM 698 C CA . GLN A 1 94 ? -12.918 12.611 0.186 1.00 45.28 94 GLN A CA 1
ATOM 699 C C . GLN A 1 94 ? -13.478 11.185 0.307 1.00 45.28 94 GLN A C 1
ATOM 701 O O . GLN A 1 94 ? -14.124 10.652 -0.589 1.00 45.28 94 GLN A O 1
ATOM 706 N N . TRP A 1 95 ? -13.166 10.517 1.418 1.00 46.69 95 TRP A N 1
ATOM 707 C CA . TRP A 1 95 ? -13.853 9.305 1.826 1.00 46.69 95 TRP A CA 1
ATOM 708 C C . TRP A 1 95 ? -15.285 9.730 2.141 1.00 46.69 95 TRP A C 1
ATOM 710 O O . TRP A 1 95 ? -15.541 10.351 3.175 1.00 46.69 95 TRP A O 1
ATOM 720 N N . SER A 1 96 ? -16.222 9.426 1.243 1.00 45.09 96 SER A N 1
ATOM 721 C CA . SER A 1 96 ? -17.641 9.458 1.573 1.00 45.09 96 SER A CA 1
ATOM 722 C C . SER A 1 96 ? -17.870 8.376 2.619 1.00 45.09 96 SER A C 1
ATOM 724 O O . SER A 1 96 ? -17.982 7.186 2.314 1.00 45.09 96 SER A O 1
ATOM 726 N N . GLU A 1 97 ? -17.845 8.771 3.886 1.00 41.75 97 GLU A N 1
ATOM 727 C CA . GLU A 1 97 ? -18.312 7.917 4.961 1.00 41.75 97 GLU A CA 1
ATOM 728 C C . GLU A 1 97 ? -19.804 7.849 4.694 1.00 41.75 97 GLU A C 1
ATOM 730 O O . GLU A 1 97 ? -20.498 8.850 4.870 1.00 41.75 97 GLU A O 1
ATOM 735 N N . ASN A 1 98 ? -20.267 6.736 4.119 1.00 44.84 98 ASN A N 1
ATOM 736 C CA . ASN A 1 98 ? -21.689 6.481 3.979 1.00 44.84 98 ASN A CA 1
ATOM 737 C C . ASN A 1 9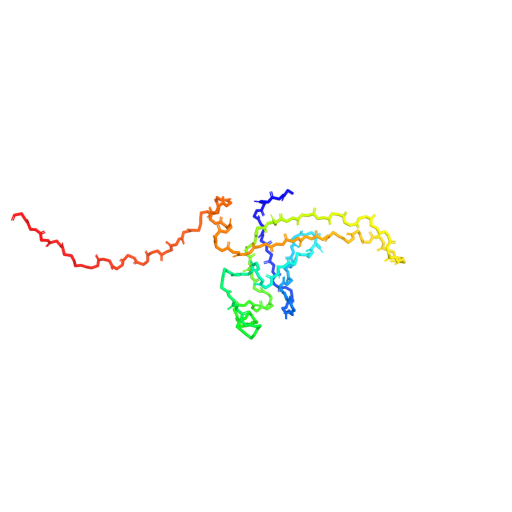8 ? -22.246 6.383 5.401 1.00 44.84 98 ASN A C 1
ATOM 739 O O . ASN A 1 98 ? -22.306 5.305 5.991 1.00 44.84 98 ASN A O 1
ATOM 743 N N . LYS A 1 99 ? -22.546 7.543 5.985 1.00 42.44 99 LYS A N 1
ATOM 744 C CA . LYS A 1 99 ? -23.376 7.677 7.164 1.00 42.44 99 LYS A CA 1
ATOM 745 C C . LYS A 1 99 ? -24.728 7.176 6.701 1.00 42.44 99 LYS A C 1
ATOM 747 O O . LYS A 1 99 ? -25.423 7.856 5.955 1.00 42.44 99 LYS A O 1
ATOM 752 N N . ASN A 1 100 ? -25.018 5.932 7.056 1.00 43.31 100 ASN A N 1
ATOM 753 C CA . ASN A 1 100 ? -26.342 5.365 6.934 1.00 43.31 100 ASN A CA 1
ATOM 754 C C . ASN A 1 100 ? -27.294 6.333 7.650 1.00 43.31 100 ASN A C 1
ATOM 756 O O . ASN A 1 100 ? -27.243 6.451 8.875 1.00 43.31 100 ASN A O 1
ATOM 760 N N . ASN A 1 101 ? -28.055 7.102 6.873 1.00 47.47 101 ASN A N 1
ATOM 761 C CA . ASN A 1 101 ? -29.041 8.060 7.352 1.00 47.47 101 ASN A CA 1
ATOM 762 C C . ASN A 1 101 ? -30.256 7.285 7.869 1.00 47.47 101 ASN A C 1
ATOM 764 O O . ASN A 1 101 ? -31.314 7.317 7.257 1.00 47.47 101 ASN A O 1
ATOM 768 N N . ASN A 1 102 ? -30.097 6.598 8.996 1.00 48.84 102 ASN A N 1
ATOM 769 C CA . ASN A 1 102 ? -31.226 6.190 9.820 1.00 48.84 102 ASN A CA 1
ATOM 770 C C . ASN A 1 102 ? -31.365 7.223 10.935 1.00 48.84 102 ASN A C 1
ATOM 772 O O . ASN A 1 102 ? -30.987 6.975 12.074 1.00 48.84 102 ASN A O 1
ATOM 776 N N . ASN A 1 103 ? -31.870 8.398 10.567 1.00 49.84 103 ASN A N 1
ATOM 777 C CA . ASN A 1 103 ? -32.625 9.223 11.499 1.00 49.84 103 ASN A CA 1
ATOM 778 C C . ASN A 1 103 ? -34.088 9.138 11.066 1.00 49.84 103 ASN A C 1
ATOM 780 O O . ASN A 1 103 ? -34.670 10.102 10.572 1.00 49.84 103 ASN A O 1
ATOM 784 N N . ASP A 1 104 ? -34.640 7.938 11.227 1.00 57.81 104 ASP A N 1
ATOM 785 C CA . ASP A 1 104 ? -36.029 7.816 11.634 1.00 57.81 104 ASP A CA 1
ATOM 786 C C . ASP A 1 104 ? -36.184 8.520 12.997 1.00 57.81 104 ASP A C 1
ATOM 788 O O . ASP A 1 104 ? -35.293 8.471 13.848 1.00 57.81 104 ASP A O 1
ATOM 792 N N . ASP A 1 105 ? -37.332 9.169 13.175 1.00 57.09 105 ASP A N 1
ATOM 793 C CA . ASP A 1 105 ? -37.904 9.604 14.451 1.00 57.09 105 ASP A CA 1
ATOM 794 C C . ASP A 1 105 ? -37.323 10.854 15.144 1.00 57.09 105 ASP A C 1
ATOM 796 O O . ASP A 1 105 ? -36.579 10.786 16.124 1.00 57.09 105 ASP A O 1
ATOM 800 N N . LYS A 1 106 ? -37.856 12.026 14.761 1.00 49.47 106 LYS A N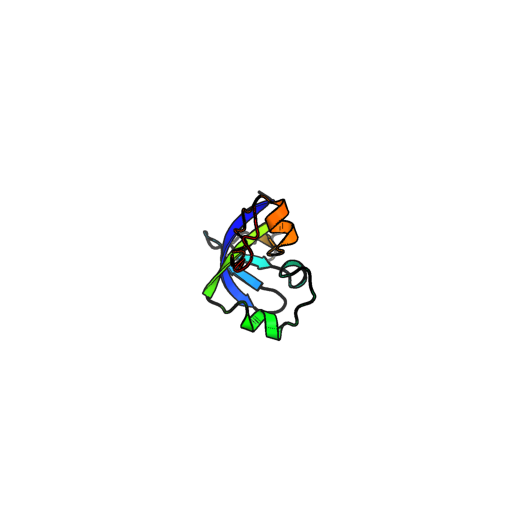 1
ATOM 801 C CA . LYS A 1 106 ? -38.931 12.722 15.521 1.00 49.47 106 LYS A CA 1
ATOM 802 C C . LYS A 1 106 ? -39.129 14.153 15.012 1.00 49.47 106 LYS A C 1
ATOM 804 O O . LYS A 1 106 ? -38.517 15.105 15.491 1.00 49.47 106 LYS A O 1
ATOM 809 N N . ASN A 1 107 ? -40.061 14.297 14.073 1.00 50.94 107 ASN A N 1
ATOM 810 C CA . ASN A 1 107 ? -40.819 15.531 13.900 1.00 50.94 107 ASN A CA 1
ATOM 811 C C . ASN A 1 107 ? -41.762 15.684 15.104 1.00 50.94 107 ASN A C 1
ATOM 813 O O . ASN A 1 107 ? -42.820 15.070 15.122 1.00 50.94 107 ASN A O 1
ATOM 817 N N . ASN A 1 108 ? -41.359 16.478 16.093 1.00 52.69 108 ASN A N 1
ATOM 818 C CA . ASN A 1 108 ? -42.228 17.047 17.121 1.00 52.69 108 ASN A CA 1
ATOM 819 C C . ASN A 1 108 ? -41.781 18.505 17.278 1.00 52.69 108 ASN A C 1
ATOM 821 O O . ASN A 1 108 ? -40.591 18.747 17.447 1.00 52.69 108 ASN A O 1
ATOM 825 N N . ASN A 1 109 ? -42.606 19.535 17.330 1.00 49.34 109 ASN A N 1
ATOM 826 C CA . ASN A 1 109 ? -44.019 19.764 17.075 1.00 49.34 109 ASN A CA 1
ATOM 827 C C . ASN A 1 109 ? -44.132 21.304 17.115 1.00 49.34 109 ASN A C 1
ATOM 829 O O . ASN A 1 109 ? -43.383 21.943 17.862 1.00 49.34 109 ASN A O 1
ATOM 833 N N . LYS A 1 110 ? -45.022 21.889 16.317 1.00 43.03 110 LYS A N 1
ATOM 834 C CA . LYS A 1 110 ? -45.386 23.308 16.417 1.00 43.03 110 LYS A CA 1
ATOM 835 C C . LYS A 1 110 ? -46.481 23.501 17.462 1.00 43.03 110 LYS A C 1
ATOM 837 O O . LYS A 1 110 ? -47.278 22.554 17.643 1.00 43.03 110 LYS A O 1
#

InterPro domains:
  IPR003029 S1 domain [PS50126] (3-84)
  IPR003029 S1 domain [SM00316] (1-84)
  IPR012340 Nucleic acid-binding, OB-fold [G3DSA:2.40.50.140] (1-90)
  IPR012340 Nucleic acid-binding, OB-fold [SSF50249] (2-93)

Organism: NCBI:txid91324

Foldseek 3Di:
DFLDKFKFWFADQDQFTWTQGPPRAIETEHCVQQEVDRDDSVVVCVVHPGGDIDIWGFHDKDQPPDDDDDDDDDRNIYTYTGNYPVSCVVSVNPPPPPPVPPPDDDDDDD

Solvent-accessible surface area (backbone atoms only — not comparable to full-atom values): 6794 Å² total; per-residue (Å²): 116,65,65,40,81,43,62,29,29,28,67,45,70,68,98,28,43,32,28,39,35,82,87,85,42,57,31,42,25,44,59,78,30,56,32,94,56,98,73,58,67,72,60,47,49,70,75,55,42,67,69,38,80,45,70,33,32,31,65,41,76,46,76,53,84,69,92,79,78,82,86,80,90,73,77,59,55,45,33,38,30,32,46,23,65,74,58,42,54,72,62,67,49,82,73,78,74,80,70,78,85,78,78,74,88,77,97,76,82,135